Protein AF-A0AAP5QQQ6-F1 (afdb_monomer_lite)

Sequence (75 aa):
MKNPFEESVKKLATEGLFLLLEDIKHRIRDALLSENQSYLQQQQQRAGIVKKEIDSRSVSGKINNQKRGQPFETN

Radius of gyration: 18.62 Å; chains: 1; bounding box: 56×28×47 Å

Foldseek 3Di:
DDDPLLVVLLPDDLVRLVVVLVVLVVQLVVVVVPPCPVSNVVSVVSNVSSVVSNVVVVVVVVVVVPPPDDPDDDD

pLDDT: mean 84.07, std 18.85, range [41.44, 97.94]

Secondary structure (DSSP, 8-state):
---HHHHHHHHS-HHHHHHHHHHHHHHHHHHHTSS-HHHHHHHHHHHHHHHHHHHHHHHHHHHTTS---PPPPP-

Structure (mmCIF, N/CA/C/O backbone):
data_AF-A0AAP5QQQ6-F1
#
_entry.id   AF-A0AAP5QQQ6-F1
#
loop_
_atom_site.group_PDB
_atom_site.id
_atom_site.type_symbol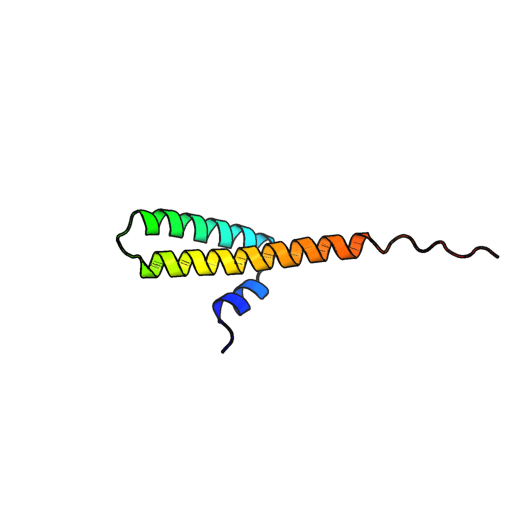
_atom_site.label_atom_id
_atom_site.label_alt_id
_atom_site.label_comp_id
_atom_site.label_asym_id
_atom_site.label_entity_id
_atom_site.label_seq_id
_atom_site.pdbx_PDB_ins_code
_atom_site.Cartn_x
_atom_site.Cartn_y
_atom_site.Cartn_z
_atom_site.occupancy
_atom_site.B_iso_or_equiv
_atom_site.auth_seq_id
_atom_site.auth_comp_id
_atom_site.auth_asym_id
_atom_site.auth_atom_id
_atom_site.pdbx_PDB_model_num
ATOM 1 N N . MET A 1 1 ? 15.571 -7.262 11.064 1.00 56.75 1 MET A N 1
ATOM 2 C CA . MET A 1 1 ? 14.782 -8.047 10.085 1.00 56.75 1 MET A CA 1
ATOM 3 C C . MET A 1 1 ? 14.261 -7.100 9.014 1.00 56.75 1 MET A C 1
ATOM 5 O O . MET A 1 1 ? 13.775 -6.038 9.380 1.00 56.75 1 MET A O 1
ATOM 9 N N . LYS A 1 2 ? 14.404 -7.429 7.724 1.00 70.06 2 LYS A N 1
ATOM 10 C CA . LYS A 1 2 ? 13.805 -6.633 6.635 1.00 70.06 2 LYS A CA 1
ATOM 11 C C . LYS A 1 2 ? 12.299 -6.913 6.565 1.00 70.06 2 LYS A C 1
ATOM 13 O O . LYS A 1 2 ? 11.888 -8.051 6.779 1.00 70.06 2 LYS A O 1
ATOM 18 N N . ASN A 1 3 ? 11.487 -5.892 6.291 1.00 86.38 3 ASN A N 1
ATOM 19 C CA . ASN A 1 3 ? 10.036 -6.033 6.174 1.00 86.38 3 ASN A CA 1
ATOM 20 C C . ASN A 1 3 ? 9.687 -6.810 4.881 1.00 86.38 3 ASN A C 1
ATOM 22 O O . ASN A 1 3 ? 10.036 -6.339 3.797 1.00 86.38 3 ASN A O 1
ATOM 26 N N . PRO A 1 4 ? 8.994 -7.964 4.950 1.00 91.38 4 PRO A N 1
ATOM 27 C CA . PRO A 1 4 ? 8.680 -8.768 3.763 1.00 91.38 4 PRO A CA 1
ATOM 28 C C . PRO A 1 4 ? 7.790 -8.031 2.750 1.00 91.38 4 PRO A C 1
ATOM 30 O O . PRO A 1 4 ? 7.881 -8.280 1.546 1.00 91.38 4 PRO A O 1
ATOM 33 N N . PHE A 1 5 ? 6.960 -7.090 3.212 1.00 93.81 5 PHE A N 1
ATOM 34 C CA . PHE A 1 5 ? 6.156 -6.247 2.330 1.00 93.81 5 PHE A CA 1
ATOM 35 C C . PHE A 1 5 ? 7.037 -5.315 1.493 1.00 93.81 5 PHE A C 1
ATOM 37 O O . PHE A 1 5 ? 6.856 -5.216 0.285 1.00 93.81 5 PHE A O 1
ATOM 44 N N . GLU A 1 6 ? 8.035 -4.682 2.110 1.00 94.56 6 GLU A N 1
ATOM 45 C CA . GLU A 1 6 ? 8.958 -3.774 1.421 1.00 94.56 6 GLU A CA 1
ATOM 46 C C . GLU A 1 6 ? 9.766 -4.494 0.331 1.00 94.56 6 GLU A C 1
ATOM 48 O O . GLU A 1 6 ? 9.899 -3.992 -0.783 1.00 94.56 6 GLU A O 1
ATOM 53 N N . GLU A 1 7 ? 10.244 -5.708 0.609 1.00 94.56 7 GLU A N 1
ATOM 54 C CA . GLU A 1 7 ? 10.954 -6.516 -0.392 1.00 94.56 7 GLU A CA 1
ATOM 55 C C . GLU A 1 7 ? 10.041 -6.950 -1.547 1.00 94.56 7 GLU A C 1
ATOM 57 O O . GLU A 1 7 ? 10.504 -7.108 -2.675 1.00 94.56 7 GLU A O 1
ATOM 62 N N . SER A 1 8 ? 8.742 -7.122 -1.290 1.00 94.00 8 SER A N 1
ATOM 63 C CA . SER A 1 8 ? 7.758 -7.423 -2.334 1.00 94.00 8 SER A CA 1
ATOM 64 C C . SER A 1 8 ? 7.485 -6.199 -3.210 1.00 94.00 8 SER A C 1
ATOM 66 O O . SER A 1 8 ? 7.461 -6.313 -4.431 1.00 94.00 8 SER A O 1
ATOM 68 N N . VAL A 1 9 ? 7.367 -5.016 -2.599 1.00 95.62 9 VAL A N 1
ATOM 69 C CA . VAL A 1 9 ? 7.180 -3.732 -3.294 1.00 95.62 9 VAL A CA 1
ATOM 70 C C . VAL A 1 9 ? 8.333 -3.452 -4.264 1.00 95.62 9 VAL A C 1
ATOM 72 O O . VAL A 1 9 ? 8.087 -3.113 -5.419 1.00 95.62 9 VAL A O 1
ATOM 75 N N . LYS A 1 10 ? 9.585 -3.700 -3.860 1.00 94.12 10 LYS A N 1
ATOM 76 C CA . LYS A 1 10 ? 10.767 -3.529 -4.731 1.00 94.12 10 LYS A CA 1
ATOM 77 C C . LYS A 1 10 ? 10.729 -4.389 -5.999 1.00 94.12 10 LYS A C 1
ATOM 79 O O . LYS A 1 10 ? 11.305 -4.005 -7.011 1.00 94.12 10 LYS A O 1
ATOM 84 N N . LYS A 1 11 ? 10.047 -5.538 -5.967 1.00 94.81 11 LYS A N 1
ATOM 85 C CA . LYS A 1 11 ? 9.936 -6.464 -7.108 1.00 94.81 11 LYS A CA 1
ATOM 86 C C . LYS A 1 11 ? 8.824 -6.091 -8.089 1.00 94.81 11 LYS A C 1
ATOM 88 O O . LYS A 1 11 ? 8.791 -6.638 -9.187 1.00 94.81 11 LYS A O 1
ATOM 93 N N . LEU A 1 12 ? 7.910 -5.194 -7.716 1.00 94.94 12 LEU A N 1
ATOM 94 C CA . LEU A 1 12 ? 6.805 -4.792 -8.585 1.00 94.94 12 LEU A CA 1
ATOM 95 C C . LEU A 1 12 ? 7.287 -3.872 -9.707 1.00 94.94 12 LEU A C 1
ATOM 97 O O . LEU A 1 12 ? 8.175 -3.042 -9.509 1.00 94.94 12 LEU A O 1
ATOM 101 N N . ALA A 1 13 ? 6.653 -3.974 -10.875 1.00 94.56 13 ALA A N 1
ATOM 102 C CA . ALA A 1 13 ? 6.775 -2.974 -11.930 1.00 94.56 13 ALA A CA 1
ATOM 103 C C . ALA A 1 13 ? 6.162 -1.636 -11.480 1.00 94.56 13 ALA A C 1
ATOM 105 O O . ALA A 1 13 ? 5.312 -1.598 -10.593 1.00 94.56 13 ALA A O 1
ATOM 106 N N . THR A 1 14 ? 6.576 -0.530 -12.102 1.00 91.19 14 THR A N 1
ATOM 107 C CA . THR A 1 14 ? 6.104 0.816 -11.736 1.00 91.19 14 THR A CA 1
ATOM 108 C C . THR A 1 14 ? 4.581 0.955 -11.834 1.00 91.19 14 THR A C 1
ATOM 110 O O . THR A 1 14 ? 3.969 1.507 -10.928 1.00 91.19 14 THR A O 1
ATOM 113 N N . GLU A 1 15 ? 3.953 0.389 -12.866 1.00 94.12 15 GLU A N 1
ATOM 114 C CA . GLU A 1 15 ? 2.487 0.330 -12.976 1.00 94.12 15 GLU A CA 1
ATOM 115 C C . GLU A 1 15 ? 1.855 -0.441 -11.807 1.00 94.12 15 GLU A C 1
ATOM 117 O O . GLU A 1 15 ? 0.921 0.040 -11.168 1.00 94.12 15 GLU A O 1
ATOM 122 N N . GLY A 1 16 ? 2.439 -1.588 -11.443 1.00 95.75 16 GLY A N 1
ATOM 123 C CA . GLY A 1 16 ? 2.007 -2.376 -10.289 1.00 95.75 16 GLY A CA 1
ATOM 124 C C . GLY A 1 16 ? 2.106 -1.616 -8.963 1.00 95.75 16 GLY A C 1
ATOM 125 O O . GLY A 1 16 ? 1.275 -1.822 -8.083 1.00 95.75 16 GLY A O 1
ATOM 126 N N . LEU A 1 17 ? 3.071 -0.700 -8.820 1.00 96.69 17 LEU A N 1
ATOM 127 C CA . LEU A 1 17 ? 3.164 0.176 -7.648 1.00 96.69 17 LEU A CA 1
ATOM 128 C C . LEU A 1 17 ? 2.018 1.185 -7.582 1.00 96.69 17 LEU A C 1
ATOM 130 O O . LEU A 1 17 ? 1.493 1.429 -6.496 1.00 96.69 17 LEU A O 1
ATOM 134 N N . PHE A 1 18 ? 1.626 1.767 -8.717 1.00 95.12 18 PHE A N 1
ATOM 135 C CA . PHE A 1 18 ? 0.502 2.701 -8.765 1.00 95.12 18 PHE A CA 1
ATOM 136 C C . PHE A 1 18 ? -0.813 2.002 -8.424 1.00 95.12 18 PHE A C 1
ATOM 138 O O . PHE A 1 18 ? -1.524 2.470 -7.534 1.00 95.12 18 PHE A O 1
ATOM 145 N N . LEU A 1 19 ? -1.073 0.841 -9.033 1.00 97.50 19 LEU A N 1
ATOM 146 C CA . LEU A 1 19 ? -2.259 0.031 -8.739 1.00 97.50 19 LEU A CA 1
ATOM 147 C C . LEU A 1 19 ? -2.307 -0.390 -7.263 1.00 97.50 19 LEU A C 1
ATOM 149 O O . LEU A 1 19 ? -3.337 -0.251 -6.605 1.00 97.50 19 LEU A O 1
ATOM 153 N N . LEU A 1 20 ? -1.177 -0.843 -6.708 1.00 97.62 20 LEU A N 1
ATOM 154 C CA . LEU A 1 20 ? -1.088 -1.206 -5.294 1.00 97.62 20 LEU A CA 1
ATOM 155 C C . LEU A 1 20 ? -1.341 -0.002 -4.375 1.00 97.62 20 LEU A C 1
ATOM 157 O O . LEU A 1 20 ? -1.992 -0.139 -3.340 1.00 97.62 20 LEU A O 1
ATOM 161 N N . LEU A 1 21 ? -0.841 1.183 -4.729 1.00 97.75 21 LEU A N 1
ATOM 162 C CA . LEU A 1 21 ? -1.084 2.389 -3.944 1.00 97.75 21 LEU A CA 1
ATOM 163 C C . LEU A 1 21 ? -2.567 2.784 -3.955 1.00 97.75 21 LEU A C 1
ATOM 165 O O . LEU A 1 21 ? -3.078 3.224 -2.925 1.00 97.75 21 LEU A O 1
ATOM 169 N N . GLU A 1 22 ? -3.255 2.648 -5.090 1.00 97.81 22 GLU A N 1
ATOM 170 C CA . GLU A 1 22 ? -4.699 2.892 -5.179 1.00 97.81 22 GLU A CA 1
ATOM 171 C C . GLU A 1 22 ? -5.507 1.894 -4.346 1.00 97.81 22 GLU A C 1
ATOM 173 O O . GLU A 1 22 ? -6.369 2.313 -3.573 1.00 97.81 22 GLU A O 1
ATOM 178 N N . ASP A 1 23 ? -5.177 0.602 -4.409 1.00 97.94 23 ASP A N 1
ATOM 179 C CA . ASP A 1 23 ? -5.796 -0.431 -3.565 1.00 97.94 23 ASP A CA 1
ATOM 180 C C . ASP A 1 23 ? -5.625 -0.121 -2.068 1.00 97.94 23 ASP A C 1
ATOM 182 O O . ASP A 1 23 ? -6.596 -0.107 -1.309 1.00 97.94 23 ASP A O 1
ATOM 186 N N . ILE A 1 24 ? -4.410 0.229 -1.631 1.00 97.62 24 ILE A N 1
ATOM 187 C CA . ILE A 1 24 ? -4.154 0.578 -0.227 1.00 97.62 24 ILE A CA 1
ATOM 188 C C . ILE A 1 24 ? -4.937 1.833 0.185 1.00 97.62 24 ILE A C 1
ATOM 190 O O . ILE A 1 24 ? -5.450 1.892 1.302 1.00 97.62 24 ILE A O 1
ATOM 194 N N . LYS A 1 25 ? -5.077 2.837 -0.692 1.00 97.06 25 LYS A N 1
ATOM 195 C CA . LYS A 1 25 ? -5.896 4.029 -0.402 1.00 97.06 25 LYS A CA 1
ATOM 196 C C . LYS A 1 25 ? -7.365 3.669 -0.187 1.00 97.06 25 LYS A C 1
ATOM 198 O O . LYS A 1 25 ? -7.972 4.225 0.727 1.00 97.06 25 LYS A O 1
ATOM 203 N N . HIS A 1 26 ? -7.922 2.756 -0.983 1.00 97.06 26 HIS A N 1
ATOM 204 C CA . HIS A 1 26 ? -9.281 2.255 -0.763 1.00 97.06 26 HIS A CA 1
ATOM 205 C C . HIS A 1 26 ? -9.393 1.560 0.596 1.00 97.06 26 HIS A C 1
ATOM 207 O O . HIS A 1 26 ? -10.228 1.951 1.406 1.00 97.06 26 HIS A O 1
ATOM 213 N N . ARG A 1 27 ? -8.457 0.661 0.926 1.00 96.38 27 ARG A N 1
ATOM 214 C CA . ARG A 1 27 ? -8.431 -0.016 2.235 1.00 96.38 27 ARG A CA 1
ATOM 215 C C . ARG A 1 27 ? -8.292 0.940 3.415 1.00 96.38 27 ARG A C 1
ATOM 21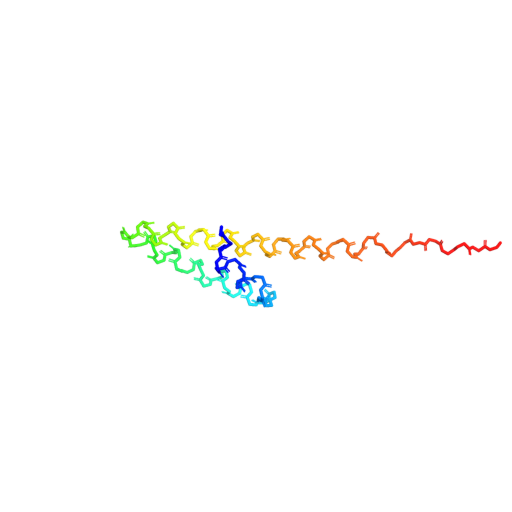7 O O . ARG A 1 27 ? -8.851 0.670 4.468 1.00 96.38 27 ARG A O 1
ATOM 224 N N . ILE A 1 28 ? -7.555 2.045 3.273 1.00 96.50 28 ILE A N 1
ATOM 225 C CA . ILE A 1 28 ? -7.470 3.085 4.312 1.00 96.50 28 ILE A CA 1
ATOM 226 C C . ILE A 1 28 ? -8.830 3.754 4.510 1.00 96.50 28 ILE A C 1
ATOM 228 O O . ILE A 1 28 ? -9.221 3.970 5.653 1.00 96.50 28 ILE A O 1
ATOM 232 N N . ARG A 1 29 ? -9.550 4.083 3.429 1.00 94.88 29 ARG A N 1
ATOM 233 C CA . ARG A 1 29 ? -10.896 4.671 3.529 1.00 94.88 29 ARG A CA 1
ATOM 234 C C . ARG A 1 29 ? -11.854 3.718 4.233 1.00 94.88 29 ARG A C 1
ATOM 236 O O . ARG A 1 29 ? -12.518 4.141 5.171 1.00 94.88 29 ARG A O 1
ATOM 243 N N . ASP A 1 30 ? -11.843 2.443 3.861 1.00 94.25 30 ASP A N 1
ATOM 244 C CA . ASP A 1 30 ? -12.668 1.422 4.515 1.00 94.25 30 ASP A CA 1
ATOM 245 C C . ASP A 1 30 ? -12.273 1.247 5.988 1.00 94.25 30 ASP A C 1
ATOM 247 O O . ASP A 1 30 ? -13.126 1.182 6.870 1.00 94.25 30 ASP A O 1
ATOM 251 N N . ALA A 1 31 ? -10.969 1.242 6.281 1.00 94.06 31 ALA A N 1
ATOM 252 C CA . ALA A 1 31 ? -10.452 1.121 7.638 1.00 94.06 31 ALA A CA 1
ATOM 253 C C . ALA A 1 31 ? -10.812 2.323 8.520 1.00 94.06 31 ALA A C 1
ATOM 255 O O . ALA A 1 31 ? -11.046 2.131 9.708 1.00 94.06 31 ALA A O 1
ATOM 256 N N . LEU A 1 32 ? -10.879 3.537 7.963 1.00 93.00 32 LEU A N 1
ATOM 257 C CA . LEU A 1 32 ? -11.321 4.743 8.678 1.00 93.00 32 LEU A CA 1
ATOM 258 C C . LEU A 1 32 ? -12.800 4.684 9.069 1.00 93.00 32 LEU A C 1
ATOM 260 O O . LEU A 1 32 ? -13.186 5.284 10.066 1.00 93.00 32 LEU A O 1
ATOM 264 N N . LEU A 1 33 ? -13.613 3.969 8.290 1.00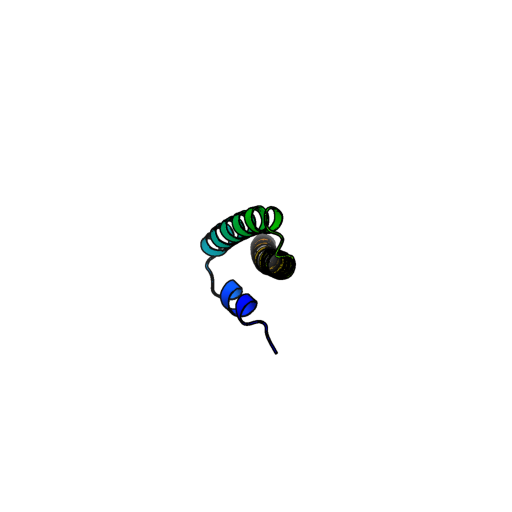 93.19 33 LEU A N 1
ATOM 265 C CA . LEU A 1 33 ? -15.016 3.702 8.607 1.00 93.19 33 LEU A CA 1
ATOM 266 C C . LEU A 1 33 ? -15.179 2.528 9.584 1.00 93.19 33 LEU A C 1
ATOM 268 O O . LEU A 1 33 ? -16.287 2.257 10.041 1.00 93.19 33 LEU A O 1
ATOM 272 N N . SER A 1 34 ? -14.086 1.833 9.907 1.00 85.50 34 SER A N 1
ATOM 273 C CA . SER A 1 34 ? -14.055 0.729 10.861 1.00 85.50 34 SER A CA 1
ATOM 274 C C . SER A 1 34 ? -13.433 1.164 12.191 1.00 85.50 34 SER A C 1
ATOM 276 O O . SER A 1 34 ? -12.552 2.019 12.234 1.00 85.50 34 SER A O 1
ATOM 278 N N . GLU A 1 35 ? -13.787 0.500 13.290 1.00 88.44 35 GLU A N 1
ATOM 279 C CA . GLU A 1 35 ? -13.115 0.696 14.586 1.00 88.44 35 GLU A CA 1
ATOM 280 C C . GLU A 1 35 ? -11.730 0.005 14.657 1.00 88.44 35 GLU A C 1
ATOM 282 O O . GLU A 1 35 ? -11.075 -0.010 15.701 1.00 88.44 35 GLU A O 1
ATOM 287 N N . ASN A 1 36 ? -11.231 -0.559 13.547 1.00 91.62 36 ASN A N 1
ATOM 288 C CA . ASN A 1 36 ? -9.977 -1.312 13.513 1.00 91.62 36 ASN A CA 1
ATOM 289 C C . ASN A 1 36 ? -8.748 -0.410 13.295 1.00 91.62 36 ASN A C 1
ATOM 291 O O . ASN A 1 36 ? -8.152 -0.349 12.214 1.00 91.62 36 ASN A O 1
ATOM 295 N N . GLN A 1 37 ? -8.324 0.252 14.373 1.00 92.94 37 GLN A N 1
ATOM 296 C CA . GLN A 1 37 ? -7.167 1.156 14.380 1.00 92.94 37 GLN A CA 1
ATOM 297 C C . GLN A 1 37 ? -5.844 0.468 14.006 1.00 92.94 37 GLN A C 1
ATOM 299 O O . GLN A 1 37 ? -5.006 1.060 13.326 1.00 92.94 37 GLN A O 1
ATOM 304 N N . SER A 1 38 ? -5.653 -0.794 14.403 1.00 95.62 38 SER A N 1
ATOM 305 C CA . SER A 1 38 ? -4.431 -1.543 14.076 1.00 95.62 38 SER A CA 1
ATOM 306 C C . SER A 1 38 ? -4.312 -1.788 12.570 1.00 95.62 38 SER A C 1
ATOM 308 O O . SER A 1 38 ? -3.255 -1.569 11.971 1.00 95.62 38 SER A O 1
ATOM 310 N N . TYR A 1 39 ? -5.419 -2.175 11.932 1.00 95.12 39 TYR A N 1
ATOM 311 C CA . TYR A 1 39 ? -5.472 -2.353 10.487 1.00 95.12 39 TYR A CA 1
ATOM 312 C C . TYR A 1 39 ? -5.239 -1.034 9.744 1.00 95.12 39 TYR A C 1
ATOM 314 O O . TYR A 1 39 ? -4.442 -0.997 8.805 1.00 95.12 39 TYR A O 1
ATOM 322 N N . LEU A 1 40 ? -5.856 0.061 10.204 1.00 96.50 40 LEU A N 1
ATOM 323 C CA . LEU A 1 40 ? -5.643 1.396 9.646 1.00 96.50 40 LEU A CA 1
ATOM 324 C C . LEU A 1 40 ? -4.160 1.795 9.672 1.00 96.50 40 LEU A C 1
ATOM 326 O O . LEU A 1 40 ? -3.604 2.171 8.637 1.00 96.50 40 LEU A O 1
ATOM 330 N N . GLN A 1 41 ? -3.497 1.652 10.825 1.00 96.56 41 GLN A N 1
ATOM 331 C CA . GLN A 1 41 ? -2.067 1.940 10.964 1.00 96.56 41 GLN A CA 1
ATOM 332 C C . GLN A 1 41 ? -1.221 1.084 10.016 1.00 96.56 41 GLN A C 1
ATOM 334 O O . GLN A 1 41 ? -0.302 1.591 9.369 1.00 96.56 41 GLN A O 1
ATOM 339 N N . GLN A 1 42 ? -1.552 -0.202 9.873 1.00 96.25 42 GLN A N 1
ATOM 340 C CA . GLN A 1 42 ? -0.855 -1.088 8.945 1.00 96.25 42 GLN A CA 1
ATOM 341 C C . GLN A 1 42 ? -1.001 -0.619 7.487 1.00 96.25 42 GLN A C 1
ATOM 343 O O . GLN A 1 42 ? -0.008 -0.593 6.756 1.00 96.25 42 GLN A O 1
ATOM 348 N N . GLN A 1 43 ? -2.203 -0.228 7.047 1.00 97.12 43 GLN A N 1
ATOM 349 C CA . GLN A 1 43 ? -2.412 0.253 5.675 1.00 97.12 43 GLN A CA 1
ATOM 350 C C . GLN A 1 43 ? -1.700 1.589 5.422 1.00 97.12 43 GLN A C 1
ATOM 352 O O . GLN A 1 43 ? -1.078 1.763 4.373 1.00 97.12 43 GLN A O 1
ATOM 357 N N . GLN A 1 44 ? -1.691 2.500 6.399 1.00 96.94 44 GLN A N 1
ATOM 358 C CA . GLN A 1 44 ? -0.938 3.756 6.314 1.00 96.94 44 GLN A CA 1
ATOM 359 C C . GLN A 1 44 ? 0.574 3.515 6.179 1.00 96.94 44 GLN A C 1
ATOM 361 O O . GLN A 1 44 ? 1.227 4.130 5.333 1.00 96.94 44 GLN A O 1
ATOM 366 N N . GLN A 1 45 ? 1.135 2.576 6.950 1.00 97.12 45 GLN A N 1
ATOM 367 C CA . GLN A 1 45 ? 2.545 2.191 6.819 1.00 97.12 45 GLN A CA 1
ATOM 368 C C . GLN A 1 45 ? 2.852 1.607 5.435 1.00 97.12 45 GLN A C 1
ATOM 370 O O . GLN A 1 45 ? 3.848 1.981 4.812 1.00 97.12 45 GLN A O 1
ATOM 375 N N . ARG A 1 46 ? 1.984 0.727 4.920 1.00 97.12 46 ARG A N 1
ATOM 376 C CA . ARG A 1 46 ? 2.128 0.145 3.577 1.00 97.12 46 ARG A CA 1
ATOM 377 C C . ARG A 1 46 ? 2.085 1.213 2.485 1.00 97.12 46 ARG A C 1
ATOM 379 O O . ARG A 1 46 ? 2.947 1.200 1.610 1.00 97.12 46 ARG A O 1
ATOM 386 N N . ALA A 1 47 ? 1.160 2.171 2.572 1.00 97.69 47 ALA A N 1
ATOM 387 C CA . ALA A 1 47 ? 1.099 3.304 1.648 1.00 97.69 47 ALA A CA 1
ATOM 388 C C . ALA A 1 47 ? 2.404 4.114 1.660 1.00 97.69 47 ALA A C 1
ATOM 390 O O . ALA A 1 47 ? 2.911 4.486 0.603 1.00 97.69 47 ALA A O 1
ATOM 391 N N . GLY A 1 48 ? 2.982 4.339 2.845 1.00 97.06 48 GLY A N 1
ATOM 392 C CA . GLY A 1 48 ? 4.268 5.020 2.996 1.00 97.06 48 GLY A CA 1
ATOM 393 C C . GLY A 1 48 ? 5.425 4.284 2.314 1.00 97.06 48 GLY A C 1
ATOM 394 O O . GLY A 1 48 ? 6.243 4.918 1.649 1.00 97.06 48 GLY A O 1
ATOM 395 N N . ILE A 1 49 ? 5.476 2.954 2.431 1.00 97.31 49 ILE A N 1
ATOM 396 C CA . ILE A 1 49 ? 6.490 2.117 1.770 1.00 97.31 49 ILE A CA 1
ATOM 397 C C . ILE A 1 49 ? 6.354 2.197 0.244 1.00 97.31 49 ILE A C 1
ATOM 399 O O . ILE A 1 49 ? 7.337 2.463 -0.444 1.00 97.31 49 ILE A O 1
ATOM 403 N N . VAL A 1 50 ? 5.139 2.023 -0.285 1.00 97.12 50 VAL A N 1
ATOM 404 C CA . VAL A 1 50 ? 4.886 2.075 -1.736 1.00 97.12 50 VAL A CA 1
ATOM 405 C C . VAL A 1 50 ? 5.201 3.461 -2.298 1.00 97.12 50 VAL A C 1
ATOM 407 O O . VAL A 1 50 ? 5.859 3.569 -3.330 1.00 97.12 50 VAL A O 1
ATOM 410 N N . LYS A 1 51 ? 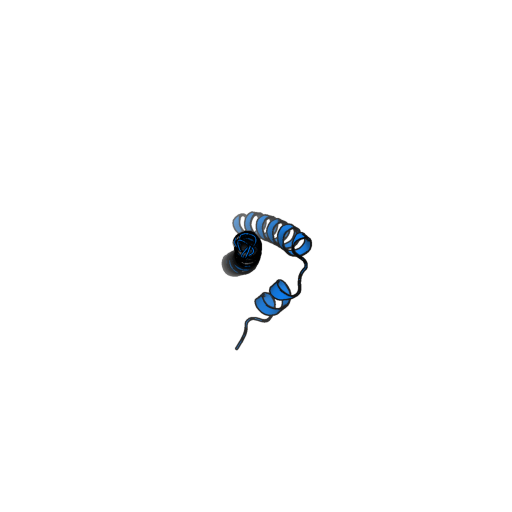4.803 4.532 -1.599 1.00 96.19 51 LYS A N 1
ATOM 411 C CA . LYS A 1 51 ? 5.104 5.907 -2.015 1.00 96.19 51 LYS A CA 1
ATOM 412 C C . LYS A 1 51 ? 6.612 6.167 -2.068 1.00 96.19 51 LYS A C 1
ATOM 414 O O . LYS A 1 51 ? 7.090 6.690 -3.066 1.00 96.19 51 LYS A O 1
ATOM 419 N N . LYS A 1 52 ? 7.367 5.743 -1.045 1.00 95.44 52 LYS A N 1
ATOM 420 C CA . LYS A 1 52 ? 8.836 5.864 -1.039 1.00 95.44 52 LYS A CA 1
ATOM 421 C C . LYS A 1 52 ? 9.486 5.158 -2.226 1.00 95.44 52 LYS A C 1
ATOM 423 O O . LYS A 1 52 ? 10.424 5.701 -2.801 1.00 95.44 52 LYS A O 1
ATOM 428 N N . GLU A 1 53 ? 8.999 3.976 -2.596 1.00 95.31 53 GLU A N 1
ATOM 429 C CA . GLU A 1 53 ? 9.513 3.248 -3.760 1.00 95.31 53 GLU A CA 1
ATOM 430 C C . GLU A 1 53 ? 9.215 3.997 -5.071 1.00 95.31 53 GLU A C 1
ATOM 432 O O . GLU A 1 53 ? 10.112 4.179 -5.895 1.00 95.31 53 GLU A O 1
ATOM 437 N N . ILE A 1 54 ? 7.982 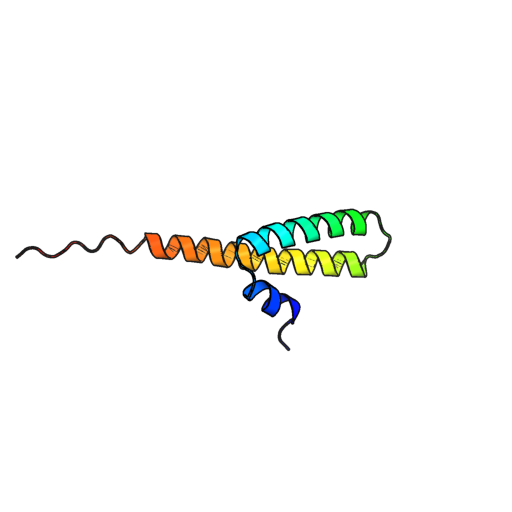4.487 -5.254 1.00 94.50 54 ILE A N 1
ATOM 438 C CA . ILE A 1 54 ? 7.598 5.298 -6.424 1.00 94.50 54 ILE A CA 1
ATOM 439 C C . ILE A 1 54 ? 8.478 6.552 -6.526 1.00 94.50 54 ILE A C 1
ATOM 441 O O . ILE A 1 54 ? 9.006 6.860 -7.600 1.00 94.50 54 ILE A O 1
ATOM 445 N N . ASP A 1 55 ? 8.668 7.256 -5.409 1.00 93.06 55 ASP A N 1
ATOM 446 C CA . ASP A 1 55 ? 9.494 8.461 -5.341 1.00 93.06 55 ASP A CA 1
ATOM 447 C C . ASP A 1 55 ? 10.962 8.133 -5.669 1.00 93.06 55 ASP A C 1
ATOM 449 O O . ASP A 1 55 ? 11.589 8.827 -6.471 1.00 93.06 55 ASP A O 1
ATOM 453 N N . SER A 1 56 ? 11.499 7.031 -5.133 1.00 92.75 56 SER A N 1
ATOM 454 C CA . SER A 1 56 ? 12.867 6.568 -5.408 1.00 92.75 56 SER A CA 1
ATOM 455 C C . SER A 1 56 ? 13.101 6.302 -6.901 1.00 92.75 56 SER A C 1
ATOM 457 O O . SER A 1 56 ? 14.098 6.760 -7.470 1.00 92.75 56 SER A O 1
ATOM 459 N N . ARG A 1 57 ? 12.148 5.645 -7.573 1.00 90.19 57 ARG A N 1
ATOM 460 C CA . ARG A 1 57 ? 12.211 5.380 -9.021 1.00 90.19 57 ARG A CA 1
ATOM 461 C C . ARG A 1 57 ? 12.078 6.650 -9.855 1.00 90.19 57 ARG A C 1
ATOM 463 O O . ARG A 1 57 ? 12.774 6.804 -10.857 1.00 90.19 57 ARG A O 1
ATOM 470 N N . SER A 1 58 ? 11.230 7.578 -9.421 1.00 82.94 58 SER A N 1
ATOM 471 C CA . SER A 1 58 ? 11.026 8.865 -10.097 1.00 82.94 58 SER A CA 1
ATOM 472 C C . SER A 1 58 ? 12.274 9.751 -10.028 1.00 82.94 58 SER A C 1
ATOM 474 O O . SER A 1 58 ? 12.629 10.411 -11.006 1.00 82.94 58 SER A O 1
ATOM 476 N N . VAL A 1 59 ? 12.982 9.735 -8.894 1.00 75.44 59 VAL A N 1
ATOM 477 C CA . VAL A 1 59 ? 14.274 10.419 -8.735 1.00 75.44 59 VAL A CA 1
ATOM 478 C C . VAL A 1 59 ? 15.356 9.740 -9.579 1.00 75.44 59 VAL A C 1
ATOM 480 O O . VAL A 1 59 ? 16.099 10.434 -10.270 1.00 75.44 59 VAL A O 1
ATOM 483 N N . SER A 1 60 ? 15.402 8.403 -9.614 1.00 61.91 60 SER A N 1
ATOM 484 C CA . SER A 1 60 ? 16.344 7.647 -10.457 1.00 61.91 60 SER A CA 1
ATOM 485 C C . SER A 1 60 ? 16.190 7.970 -11.954 1.00 61.91 60 SER A C 1
ATOM 487 O O . SER A 1 60 ? 17.187 8.154 -12.654 1.00 61.91 60 SER A O 1
ATOM 489 N N . GLY A 1 61 ? 14.956 8.170 -12.433 1.00 55.47 61 GLY A N 1
ATOM 490 C CA . GLY A 1 61 ? 14.678 8.582 -13.814 1.00 55.47 61 GLY A CA 1
ATOM 491 C C . GLY A 1 61 ? 15.191 9.982 -14.185 1.00 55.47 61 GLY A C 1
ATOM 492 O O . GLY A 1 61 ? 15.542 10.215 -15.340 1.00 55.47 61 GLY A O 1
ATOM 493 N N . LYS A 1 62 ? 15.300 10.913 -13.224 1.00 51.81 62 LYS A N 1
ATOM 494 C CA . LYS A 1 62 ? 15.842 12.264 -13.476 1.00 51.81 62 LYS A CA 1
ATOM 495 C C . LYS A 1 62 ? 17.369 12.292 -13.574 1.00 51.81 62 LYS A C 1
ATOM 497 O O . LYS A 1 62 ? 17.906 13.106 -14.321 1.00 51.81 62 LYS A O 1
ATOM 502 N N . ILE A 1 63 ? 18.070 11.394 -12.880 1.00 50.66 63 ILE A N 1
ATOM 503 C CA . ILE A 1 63 ? 19.545 11.378 -12.845 1.00 50.66 63 ILE A CA 1
ATOM 504 C C . ILE A 1 63 ? 20.133 10.899 -14.188 1.00 50.66 63 ILE A C 1
ATOM 506 O O . ILE A 1 63 ? 21.201 11.355 -14.595 1.00 50.66 63 ILE A O 1
ATOM 510 N N . ASN A 1 64 ? 19.409 10.066 -14.943 1.00 43.16 64 ASN A N 1
ATOM 511 C CA . ASN A 1 64 ? 19.876 9.569 -16.245 1.00 43.16 64 ASN A CA 1
ATOM 512 C C . ASN A 1 64 ? 19.724 10.575 -17.401 1.00 43.16 64 ASN A C 1
ATOM 514 O O . ASN A 1 64 ? 20.324 10.371 -18.454 1.00 43.16 64 ASN A O 1
ATOM 518 N N . ASN A 1 65 ? 18.995 11.683 -17.213 1.00 41.44 65 ASN A N 1
ATOM 519 C CA . ASN A 1 65 ? 18.837 12.724 -18.239 1.00 41.44 65 ASN A CA 1
ATOM 520 C C . ASN A 1 65 ? 19.792 13.920 -18.081 1.00 41.44 65 ASN A C 1
ATOM 522 O O . ASN A 1 65 ? 19.772 14.818 -18.916 1.00 41.44 65 ASN A O 1
ATOM 526 N N . GLN A 1 66 ? 20.662 13.934 -17.064 1.00 44.31 66 GLN A N 1
ATOM 527 C CA . GLN A 1 66 ? 21.637 15.018 -16.847 1.00 44.31 66 GLN A CA 1
ATOM 528 C C . GLN A 1 66 ? 23.073 14.690 -17.304 1.00 44.31 66 GLN A C 1
ATOM 530 O O . GLN A 1 66 ? 23.968 15.510 -17.130 1.00 44.31 66 GLN A O 1
ATOM 535 N N . LYS A 1 67 ? 23.308 13.526 -17.933 1.00 45.84 67 LYS A N 1
ATOM 536 C CA . LYS A 1 67 ? 24.624 13.113 -18.476 1.00 45.84 67 LYS A CA 1
ATOM 537 C C . LYS A 1 67 ? 24.678 12.966 -20.009 1.00 45.84 67 LYS A C 1
ATOM 539 O O . LYS A 1 67 ? 25.524 12.243 -20.524 1.00 45.84 67 LYS A O 1
ATOM 544 N N . ARG A 1 68 ? 23.828 13.661 -20.774 1.00 46.91 68 ARG A N 1
ATOM 545 C CA . ARG A 1 68 ? 24.050 13.879 -22.222 1.00 46.91 68 ARG A CA 1
ATOM 546 C C . ARG A 1 68 ? 24.439 15.331 -22.467 1.00 46.91 68 ARG A C 1
ATOM 548 O O . ARG A 1 68 ? 23.619 16.159 -22.833 1.00 46.91 68 ARG A O 1
ATOM 555 N N . GLY A 1 69 ? 25.701 15.6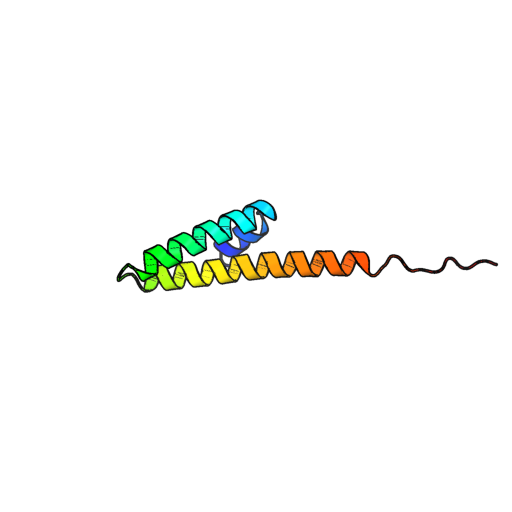22 -22.200 1.00 46.34 69 GLY A N 1
ATOM 556 C CA . GLY A 1 69 ? 26.299 16.938 -22.389 1.00 46.34 69 GLY A CA 1
ATOM 557 C C . GLY A 1 69 ? 27.805 16.872 -22.185 1.00 46.34 69 GLY A C 1
ATOM 558 O O . GLY A 1 69 ? 28.358 17.694 -21.469 1.00 46.34 69 GLY A O 1
ATOM 559 N N . GLN A 1 70 ? 28.460 15.843 -22.728 1.00 53.84 70 GLN A N 1
ATOM 560 C CA . GLN A 1 70 ? 29.903 15.898 -22.936 1.00 53.84 70 GLN A CA 1
ATOM 561 C C . GLN A 1 70 ? 30.125 16.608 -24.275 1.00 53.84 70 GLN A C 1
ATOM 563 O O . GLN A 1 70 ? 29.641 16.096 -25.288 1.00 53.84 70 GLN A O 1
ATOM 568 N N . PRO A 1 71 ? 30.794 17.773 -24.310 1.00 54.47 71 PRO A N 1
ATOM 569 C CA . PRO A 1 71 ? 31.295 18.295 -25.563 1.00 54.47 71 PRO A CA 1
ATOM 570 C C . PRO A 1 71 ? 32.416 17.358 -26.006 1.00 54.47 71 PRO A C 1
ATOM 572 O O . PRO A 1 71 ? 33.399 17.153 -25.299 1.00 54.47 71 PRO A O 1
ATOM 575 N N . PHE A 1 72 ? 32.207 16.722 -27.149 1.00 50.72 72 PHE A N 1
ATOM 576 C CA . PHE A 1 72 ? 33.268 16.082 -27.911 1.00 50.72 72 PHE A CA 1
ATOM 577 C C . PHE A 1 72 ? 34.319 17.154 -28.203 1.00 50.72 72 PHE A C 1
ATOM 579 O O . PHE A 1 72 ? 34.011 18.178 -28.814 1.00 50.72 72 PHE A O 1
ATOM 586 N N . GLU A 1 73 ? 35.535 16.927 -27.714 1.00 53.03 73 GLU A N 1
ATOM 587 C CA . GLU A 1 73 ? 36.702 17.712 -28.087 1.00 53.03 73 GLU A CA 1
ATOM 588 C C . GLU A 1 73 ? 36.891 17.611 -29.604 1.00 53.03 73 GLU A C 1
ATOM 590 O O . GLU A 1 73 ? 36.952 16.515 -30.166 1.00 53.03 73 GLU A O 1
ATOM 595 N N . THR A 1 74 ? 36.950 18.754 -30.278 1.00 48.59 74 THR A N 1
ATOM 596 C CA . THR A 1 74 ? 37.441 18.845 -31.653 1.00 48.59 74 THR A CA 1
ATOM 597 C C . THR A 1 74 ? 38.844 19.433 -31.611 1.00 48.59 74 THR A C 1
ATOM 599 O O . THR A 1 74 ? 39.023 20.492 -31.010 1.00 48.59 74 THR A O 1
ATOM 602 N N . ASN A 1 75 ? 39.778 18.688 -32.219 1.00 54.16 75 ASN A N 1
ATOM 603 C CA . ASN A 1 75 ? 41.187 19.018 -32.487 1.00 54.16 75 ASN A CA 1
ATOM 604 C C . ASN A 1 75 ? 41.461 20.494 -32.784 1.00 54.16 75 ASN A C 1
ATOM 606 O O . ASN A 1 75 ? 40.673 21.086 -33.558 1.00 54.16 75 ASN A O 1
#